Protein AF-A0A553GLY4-F1 (afdb_monomer_lite)

Radius of gyration: 23.63 Å; chains: 1; bounding box: 76×22×52 Å

pLDDT: mean 82.6, std 14.58, range [49.59, 96.81]

Secondary structure (DSSP, 8-state):
--SHHHHHHHHHHHHHHHHHHTSHHHHHHHHHHHHHHHHHHHHHHHHHEETTEE-HHHHHHHHHT--HHHHHHHHHHH--EEEETTTTEE--S-TTT-EEE-HHHHHHHHS-HHHHHHHHHHHHTTT-----

Foldseek 3Di:
DPPVVVVCVVCVVVVCVVVVVVVVVVVVVVVVVLLVLLLVLLVQQQVQQALVAHPLVSNCVSQQPDALVSLVSNQVSNAWFFAAPVRSHTDPPDPVRGDTDGSLSNCVSRPDPVSVVSVCVSNVRNVDDRDD

Structure (mmCIF, N/CA/C/O backbone):
data_AF-A0A553GLY4-F1
#
_entry.id   AF-A0A553GLY4-F1
#
loop_
_atom_site.group_PDB
_atom_site.id
_atom_site.type_symbol
_atom_site.label_atom_id
_atom_site.label_alt_id
_atom_site.label_comp_id
_atom_site.label_asym_id
_atom_site.label_entity_id
_atom_site.label_seq_id
_atom_site.pdbx_PDB_ins_code
_atom_site.Cartn_x
_atom_site.Cartn_y
_atom_site.Cartn_z
_atom_site.occupancy
_atom_site.B_iso_or_equiv
_atom_site.auth_seq_id
_atom_site.auth_comp_id
_atom_site.auth_asym_id
_atom_site.auth_atom_id
_atom_site.pdbx_PDB_model_num
ATOM 1 N N . MET A 1 1 ? -62.048 -0.120 28.978 1.00 55.19 1 MET A N 1
ATOM 2 C CA . MET A 1 1 ? -60.656 0.204 28.570 1.00 55.19 1 MET A CA 1
ATOM 3 C C . MET A 1 1 ? -59.733 -1.036 28.533 1.00 55.19 1 MET A C 1
ATOM 5 O O . MET A 1 1 ? -58.592 -0.953 28.957 1.00 55.19 1 MET A O 1
ATOM 9 N N . GLY A 1 2 ? -60.176 -2.200 28.025 1.00 59.56 2 GLY A N 1
ATOM 10 C CA . GLY A 1 2 ? -59.373 -3.447 28.096 1.00 59.56 2 GLY A CA 1
ATOM 11 C C . GLY A 1 2 ? -58.995 -4.092 26.755 1.00 59.56 2 GLY A C 1
ATOM 12 O O . GLY A 1 2 ? -58.083 -4.912 26.697 1.00 59.56 2 GLY A O 1
ATOM 13 N N . THR A 1 3 ? -59.680 -3.736 25.668 1.00 62.25 3 THR A N 1
ATOM 14 C CA . THR A 1 3 ? -59.583 -4.419 24.365 1.00 62.25 3 THR A CA 1
ATOM 15 C C . THR A 1 3 ? -58.588 -3.765 23.407 1.00 62.25 3 THR A C 1
ATOM 17 O O . THR A 1 3 ? -57.824 -4.466 22.749 1.00 62.25 3 THR A O 1
ATOM 20 N N . ILE A 1 4 ? -58.512 -2.432 23.390 1.00 59.47 4 ILE A N 1
ATOM 21 C CA . ILE A 1 4 ? -57.616 -1.673 22.497 1.00 59.47 4 ILE A CA 1
ATOM 22 C C . ILE A 1 4 ? -56.135 -1.901 22.860 1.00 59.47 4 ILE A C 1
ATOM 24 O O . ILE A 1 4 ? -55.299 -2.112 21.984 1.00 59.47 4 ILE A O 1
ATOM 28 N N . VAL A 1 5 ? -55.814 -1.979 24.157 1.00 64.81 5 VAL A N 1
ATOM 29 C CA . VAL A 1 5 ? -54.438 -2.196 24.650 1.00 64.81 5 VAL A CA 1
ATOM 30 C C . VAL A 1 5 ? -53.910 -3.601 24.307 1.00 64.81 5 VAL A C 1
ATOM 32 O O . VAL A 1 5 ? -52.720 -3.770 24.039 1.00 64.81 5 VAL A O 1
ATOM 35 N N . LYS A 1 6 ? -54.786 -4.617 24.251 1.00 65.56 6 LYS A N 1
ATOM 36 C CA . LYS A 1 6 ? -54.401 -5.986 23.852 1.00 65.56 6 LYS A CA 1
ATOM 37 C C . LYS A 1 6 ? -54.087 -6.091 22.358 1.00 65.56 6 LYS A C 1
ATOM 39 O O . LYS A 1 6 ? -53.185 -6.838 21.986 1.00 65.56 6 LYS A O 1
ATOM 44 N N . LEU A 1 7 ? -54.787 -5.330 21.516 1.00 60.53 7 LEU A N 1
ATOM 45 C CA . LEU A 1 7 ? -54.511 -5.268 20.079 1.00 60.53 7 LEU A CA 1
ATOM 46 C C . LEU A 1 7 ? -53.181 -4.551 19.802 1.00 60.53 7 LEU A C 1
ATOM 48 O O . LEU A 1 7 ? -52.346 -5.094 19.087 1.00 60.53 7 LEU A O 1
ATOM 52 N N . LEU A 1 8 ? -52.912 -3.418 20.452 1.00 58.00 8 LEU A N 1
ATOM 53 C CA . LEU A 1 8 ? -51.645 -2.688 20.286 1.00 58.00 8 LEU A CA 1
ATOM 54 C C . LEU A 1 8 ? -50.401 -3.516 20.658 1.00 58.00 8 LEU A C 1
ATOM 56 O O . LEU A 1 8 ? -49.410 -3.480 19.933 1.00 58.00 8 LEU A O 1
ATOM 60 N N . LYS A 1 9 ? -50.452 -4.337 21.718 1.00 61.75 9 LYS A N 1
ATOM 61 C CA . LYS A 1 9 ? -49.336 -5.243 22.066 1.00 61.75 9 LYS A CA 1
ATOM 62 C C . LYS A 1 9 ? -49.132 -6.381 21.063 1.00 61.75 9 LYS A C 1
ATOM 64 O O . LYS A 1 9 ? -47.995 -6.772 20.822 1.00 61.75 9 LYS A O 1
ATOM 69 N N . LYS A 1 10 ? -50.213 -6.916 20.485 1.00 64.62 10 LYS A N 1
ATOM 70 C CA . LYS A 1 10 ? -50.151 -8.051 19.547 1.00 64.62 10 LYS A CA 1
ATOM 71 C C . LYS A 1 10 ? -49.526 -7.663 18.203 1.00 64.62 10 LYS A C 1
ATOM 73 O O . LYS A 1 10 ? -48.892 -8.498 17.569 1.00 64.62 10 LYS A O 1
ATOM 78 N N . TRP A 1 11 ? -49.671 -6.401 17.802 1.00 60.44 11 TRP A N 1
ATOM 79 C CA . TRP A 1 11 ? -49.211 -5.896 16.505 1.00 60.44 11 TRP A CA 1
ATOM 80 C C . TRP A 1 11 ? -47.971 -4.990 16.584 1.00 60.44 11 TRP A C 1
ATOM 82 O O . TRP A 1 11 ? -47.487 -4.553 15.544 1.00 60.44 11 TRP A O 1
ATOM 92 N N . TRP A 1 12 ? -47.405 -4.748 17.776 1.00 62.38 12 TRP A N 1
ATOM 93 C CA . TRP A 1 12 ? -46.188 -3.932 17.949 1.00 62.38 12 TRP A CA 1
ATOM 94 C C . TRP A 1 12 ? -45.038 -4.431 17.053 1.00 62.38 12 TRP A C 1
ATOM 96 O O . TRP A 1 12 ? -44.422 -3.649 16.332 1.00 62.38 12 TRP A O 1
ATOM 106 N N . TRP A 1 13 ? -44.813 -5.743 16.979 1.00 59.16 13 TRP A N 1
ATOM 107 C CA . TRP A 1 13 ? -43.765 -6.328 16.133 1.00 59.16 13 TRP A CA 1
ATOM 108 C C . TRP A 1 13 ? -43.963 -6.072 14.627 1.00 59.16 13 TRP A C 1
ATOM 110 O O . TRP A 1 13 ? -42.986 -6.004 13.886 1.00 59.16 13 TRP A O 1
ATOM 120 N N . VAL A 1 14 ? -45.204 -5.863 14.171 1.00 59.53 14 VAL A N 1
ATOM 121 C CA . VAL A 1 14 ? -45.526 -5.589 12.757 1.00 59.53 14 VAL A CA 1
ATOM 122 C C . VAL A 1 14 ? -45.198 -4.143 12.369 1.00 59.53 14 VAL A C 1
ATOM 124 O O . VAL A 1 14 ? -44.820 -3.886 11.231 1.00 59.53 14 VAL A O 1
ATOM 127 N N . LEU A 1 15 ? -45.243 -3.210 13.324 1.00 56.44 15 LEU A N 1
ATOM 128 C CA . LEU A 1 15 ? -44.838 -1.813 13.117 1.00 56.44 15 LEU A CA 1
ATOM 129 C C . LEU A 1 15 ? -43.312 -1.608 13.139 1.00 56.44 15 LEU A C 1
ATOM 131 O O . LEU A 1 15 ? -42.830 -0.617 12.599 1.00 56.44 15 LEU A O 1
ATOM 135 N N . LEU A 1 16 ? -42.543 -2.540 13.715 1.00 54.75 16 LEU A N 1
ATOM 136 C CA . LEU A 1 16 ? -41.070 -2.494 13.733 1.00 54.75 16 LEU A CA 1
ATOM 137 C C . LEU A 1 16 ? -40.419 -3.124 12.489 1.00 54.75 16 LEU A C 1
ATOM 139 O O . LEU A 1 16 ? -39.289 -2.780 12.143 1.00 54.75 16 LEU A O 1
ATOM 143 N N . LEU A 1 17 ? -41.126 -4.014 11.787 1.00 53.31 17 LEU A N 1
ATOM 144 C CA . LEU A 1 17 ? -40.635 -4.671 10.571 1.00 53.31 17 LEU A CA 1
ATOM 145 C C . LEU A 1 17 ? -40.239 -3.710 9.430 1.00 53.31 17 LEU A C 1
ATOM 147 O O . LEU A 1 17 ? -39.164 -3.915 8.860 1.00 53.31 17 LEU A O 1
ATOM 151 N N . PRO A 1 18 ? -40.999 -2.643 9.100 1.00 52.78 18 PRO A N 1
ATOM 152 C CA . PRO A 1 18 ? -40.561 -1.704 8.067 1.00 52.78 18 PRO A CA 1
ATOM 153 C C . PRO A 1 18 ? -39.335 -0.871 8.481 1.00 52.78 18 PRO A C 1
ATOM 155 O O . PRO A 1 18 ? -38.623 -0.393 7.607 1.00 52.78 18 PRO A O 1
ATOM 158 N N . PHE A 1 19 ? -39.035 -0.734 9.778 1.00 49.59 19 PHE A N 1
ATOM 159 C CA . PHE A 1 19 ? -37.873 0.025 10.261 1.00 49.59 19 PHE A CA 1
ATOM 160 C C . PHE A 1 19 ? -36.562 -0.774 10.151 1.00 49.59 19 PHE A C 1
ATOM 162 O O . PHE A 1 19 ? -35.533 -0.227 9.766 1.00 49.59 19 PHE A O 1
ATOM 169 N N . VAL A 1 20 ? -36.600 -2.091 10.388 1.00 53.66 20 VAL A N 1
ATOM 170 C CA . VAL A 1 20 ? -35.427 -2.977 10.225 1.00 53.66 20 VAL A CA 1
ATOM 171 C C . VAL A 1 20 ? -35.069 -3.187 8.745 1.00 53.66 20 VAL A C 1
ATOM 173 O O . VAL A 1 20 ? -33.891 -3.305 8.407 1.00 53.66 20 VAL A O 1
ATOM 176 N N . LEU A 1 21 ? -36.052 -3.161 7.835 1.00 53.81 21 LEU A N 1
ATOM 177 C CA . LEU A 1 21 ? -35.788 -3.159 6.388 1.00 53.81 21 LEU A CA 1
ATOM 178 C C . LEU A 1 21 ? -35.214 -1.825 5.872 1.00 53.81 21 LEU A C 1
ATOM 180 O O . LEU A 1 21 ? -34.550 -1.823 4.836 1.00 53.81 21 LEU A O 1
ATOM 184 N N . LEU A 1 22 ? -35.413 -0.719 6.597 1.00 56.19 22 LEU A N 1
ATOM 185 C CA . LEU A 1 22 ? -34.944 0.620 6.220 1.00 56.19 22 LEU A CA 1
ATOM 186 C C . LEU A 1 22 ? -33.492 0.919 6.638 1.00 56.19 22 LEU A C 1
ATOM 188 O O . LEU A 1 22 ? -32.962 1.956 6.255 1.00 56.19 22 LEU A O 1
ATOM 192 N N . LEU A 1 23 ? -32.838 0.035 7.402 1.00 56.00 23 LEU A N 1
ATOM 193 C CA . LEU A 1 23 ? -31.441 0.207 7.843 1.00 56.00 23 LEU A CA 1
ATOM 194 C C . LEU A 1 23 ? -30.406 -0.363 6.858 1.00 56.00 23 LEU A C 1
ATOM 196 O O . LEU A 1 23 ? -29.250 0.050 6.866 1.00 56.00 23 LEU A O 1
ATOM 200 N N . LYS A 1 24 ? -30.819 -1.241 5.937 1.00 58.25 24 LYS A N 1
ATOM 201 C CA . LYS A 1 24 ? -29.938 -1.803 4.896 1.00 58.25 24 LYS A CA 1
ATOM 202 C C . LYS A 1 24 ? -29.372 -0.824 3.844 1.00 58.25 24 LYS A C 1
ATOM 204 O O . LYS A 1 24 ? -28.326 -1.148 3.280 1.00 58.25 24 LYS A O 1
ATOM 209 N N . PRO A 1 25 ? -29.978 0.346 3.541 1.00 63.94 25 PRO A N 1
ATOM 210 C CA . PRO A 1 25 ? -29.394 1.306 2.602 1.00 63.94 25 PRO A CA 1
ATOM 211 C C . PRO A 1 25 ? -28.052 1.868 3.083 1.00 63.94 25 PRO A C 1
ATOM 213 O O . PRO A 1 25 ? -27.214 2.238 2.264 1.00 63.94 25 PRO A O 1
ATOM 216 N N . TRP A 1 26 ? -27.843 1.929 4.402 1.00 61.12 26 TRP A N 1
ATOM 217 C CA . TRP A 1 26 ? -26.657 2.546 4.985 1.00 61.12 26 TRP A CA 1
ATOM 218 C C . TRP A 1 26 ? -25.407 1.671 4.845 1.00 61.12 26 TRP A C 1
ATOM 220 O O . TRP A 1 26 ? -24.366 2.172 4.430 1.00 61.12 26 TRP A O 1
ATOM 230 N N . ASP A 1 27 ? -25.518 0.360 5.079 1.00 68.69 27 ASP A N 1
ATOM 231 C CA . ASP A 1 27 ? -24.407 -0.595 4.908 1.00 68.69 27 ASP A CA 1
ATOM 232 C C . ASP A 1 27 ? -23.932 -0.673 3.447 1.00 68.69 27 ASP A C 1
ATOM 234 O O . ASP A 1 27 ? -22.745 -0.792 3.131 1.00 68.69 27 ASP A O 1
ATOM 238 N N . TRP A 1 28 ? -24.880 -0.573 2.518 1.00 68.06 28 TRP A N 1
ATOM 239 C CA . TRP A 1 28 ? -24.596 -0.506 1.089 1.00 68.06 28 TRP A CA 1
ATOM 240 C C . TRP A 1 28 ? -23.921 0.813 0.683 1.00 68.06 28 TRP A C 1
ATOM 242 O O . TRP A 1 28 ? -23.072 0.821 -0.210 1.00 68.06 28 TRP A O 1
ATOM 252 N N . LEU A 1 29 ? -24.270 1.931 1.325 1.00 65.75 29 LEU A N 1
ATOM 253 C CA . LEU A 1 29 ? -23.646 3.221 1.039 1.00 65.75 29 LEU A CA 1
ATOM 254 C C . LEU A 1 29 ? -22.234 3.287 1.627 1.00 65.75 29 LEU A C 1
ATOM 256 O O . LEU A 1 29 ? -21.306 3.685 0.925 1.00 65.75 29 LEU A O 1
ATOM 260 N N . SER A 1 30 ? -22.055 2.849 2.875 1.00 69.00 30 SER A N 1
ATOM 261 C CA . SER A 1 30 ? -20.751 2.824 3.543 1.00 69.00 30 SER A CA 1
ATOM 262 C C . SER A 1 30 ? -19.766 1.910 2.815 1.00 69.00 30 SER A C 1
ATOM 264 O O . SER A 1 30 ? -18.644 2.322 2.535 1.00 69.00 30 SER A O 1
ATOM 266 N N . SER A 1 31 ? -20.197 0.720 2.383 1.00 74.19 31 SER A N 1
ATOM 267 C CA . SER A 1 31 ? -19.359 -0.174 1.570 1.00 74.19 31 SER A CA 1
ATOM 268 C C . SER A 1 31 ? -18.949 0.433 0.223 1.00 74.19 31 SER A C 1
ATOM 270 O O . SER A 1 31 ? -17.802 0.256 -0.190 1.00 74.19 31 SER A O 1
ATOM 272 N N . ARG A 1 32 ? -19.828 1.187 -0.455 1.00 72.81 32 ARG A N 1
ATOM 273 C CA . ARG A 1 32 ? -19.472 1.904 -1.698 1.00 72.81 32 ARG A CA 1
ATOM 274 C C . ARG A 1 32 ? -18.486 3.037 -1.470 1.00 72.81 32 ARG A C 1
ATOM 276 O O . ARG A 1 32 ? -17.537 3.165 -2.240 1.00 72.81 32 ARG A O 1
ATOM 283 N N . VAL A 1 33 ? -18.723 3.862 -0.451 1.00 76.81 33 VAL A N 1
ATOM 284 C CA . VAL A 1 33 ? -17.833 4.980 -0.104 1.00 76.81 33 VAL A CA 1
ATOM 285 C C . VAL A 1 33 ? -16.449 4.440 0.250 1.00 76.81 33 VAL A C 1
ATOM 287 O O . VAL A 1 33 ? -15.459 4.915 -0.302 1.00 76.81 33 VAL A O 1
ATOM 290 N N . ASN A 1 34 ? -16.392 3.381 1.060 1.00 86.81 34 ASN A N 1
ATOM 291 C CA . ASN A 1 34 ? -15.147 2.718 1.435 1.00 86.81 34 ASN A CA 1
ATOM 292 C C . ASN A 1 34 ? -14.432 2.124 0.217 1.00 86.81 34 ASN A C 1
ATOM 294 O O . ASN A 1 34 ? -13.244 2.368 0.042 1.00 86.81 34 ASN A O 1
ATOM 298 N N . ARG A 1 35 ? -15.146 1.428 -0.681 1.00 87.06 35 ARG A N 1
ATOM 299 C CA . ARG A 1 35 ? -14.546 0.904 -1.920 1.00 87.06 35 ARG A CA 1
ATOM 300 C C . ARG A 1 35 ? -13.944 2.020 -2.773 1.00 87.06 35 ARG A C 1
ATOM 302 O O . ARG A 1 35 ? -12.794 1.908 -3.177 1.00 87.06 35 ARG A O 1
ATOM 309 N N . SER A 1 36 ? -14.692 3.099 -3.015 1.00 92.38 36 SER A N 1
ATOM 310 C CA . SER A 1 36 ? -14.189 4.226 -3.808 1.00 92.38 36 SER A CA 1
ATOM 311 C C . SER A 1 36 ? -12.972 4.887 -3.156 1.00 92.38 36 SER A C 1
ATOM 313 O O . SER A 1 36 ? -12.055 5.310 -3.856 1.00 92.38 36 SER A O 1
ATOM 315 N N . PHE A 1 37 ? -12.943 4.969 -1.825 1.00 94.38 37 PHE A N 1
ATOM 316 C CA . PHE A 1 37 ? -11.781 5.452 -1.088 1.00 94.38 37 PHE A CA 1
ATOM 317 C C . PHE A 1 37 ? -10.567 4.528 -1.273 1.00 94.38 37 PHE A C 1
ATOM 319 O O . PHE A 1 37 ? -9.500 5.008 -1.650 1.00 94.38 37 PHE A O 1
ATOM 326 N N . TYR A 1 38 ? -10.731 3.214 -1.106 1.00 96.19 38 TYR A N 1
ATOM 327 C CA . TYR A 1 38 ? -9.639 2.251 -1.273 1.00 96.19 38 TYR A CA 1
ATOM 328 C C . TYR A 1 38 ? -9.090 2.225 -2.699 1.00 96.19 38 TYR A C 1
ATOM 330 O O . TYR A 1 38 ? -7.877 2.228 -2.879 1.00 96.19 38 TYR A O 1
ATOM 338 N N . GLU A 1 39 ? -9.959 2.279 -3.710 1.00 95.69 39 GLU A N 1
ATOM 339 C CA . GLU A 1 39 ? -9.559 2.373 -5.119 1.00 95.69 39 GLU A CA 1
ATOM 340 C C . GLU A 1 39 ? -8.747 3.645 -5.392 1.00 95.69 39 GLU A C 1
ATOM 342 O O . GLU A 1 39 ? -7.737 3.594 -6.093 1.00 95.69 39 GLU A O 1
ATOM 347 N N . LYS A 1 40 ? -9.145 4.785 -4.810 1.00 95.69 40 LYS A N 1
ATOM 348 C CA . LYS A 1 40 ? -8.396 6.044 -4.937 1.00 95.69 40 LYS A CA 1
ATOM 349 C C . LYS A 1 40 ? -7.007 5.941 -4.322 1.00 95.69 40 LYS A C 1
ATOM 351 O O . LYS A 1 40 ? -6.045 6.325 -4.977 1.00 95.69 40 LYS A O 1
ATOM 356 N N . VAL A 1 41 ? -6.895 5.413 -3.104 1.00 96.19 41 VAL A N 1
ATOM 357 C CA . VAL A 1 41 ? -5.593 5.252 -2.438 1.00 96.19 41 VAL A CA 1
ATOM 358 C C . VAL A 1 41 ? -4.724 4.240 -3.187 1.00 96.19 41 VAL A C 1
ATOM 360 O O . VAL A 1 41 ? -3.552 4.505 -3.427 1.00 96.19 41 VAL A O 1
ATOM 363 N N . ALA A 1 42 ? -5.292 3.122 -3.641 1.00 95.38 42 ALA A N 1
ATOM 364 C CA . ALA A 1 42 ? -4.576 2.129 -4.436 1.00 95.38 42 ALA A CA 1
ATOM 365 C C . ALA A 1 42 ? -4.060 2.701 -5.768 1.00 95.38 42 ALA A C 1
ATOM 367 O O . ALA A 1 42 ? -2.925 2.436 -6.164 1.00 95.38 42 ALA A O 1
ATOM 368 N N . ASN A 1 43 ? -4.869 3.515 -6.453 1.00 93.12 43 ASN A N 1
ATOM 369 C CA . ASN A 1 43 ? -4.445 4.210 -7.668 1.00 93.12 43 ASN A CA 1
ATOM 370 C C . ASN A 1 43 ? -3.358 5.237 -7.385 1.00 93.12 43 ASN A C 1
ATOM 372 O O . ASN A 1 43 ? -2.376 5.277 -8.114 1.00 93.12 43 ASN A O 1
ATOM 376 N N . ALA A 1 44 ? -3.487 5.998 -6.303 1.00 93.19 44 ALA A N 1
ATOM 377 C CA . ALA A 1 44 ? -2.467 6.953 -5.915 1.00 93.19 44 ALA A CA 1
ATOM 378 C C . ALA A 1 44 ? -1.145 6.262 -5.533 1.00 93.19 44 ALA A C 1
ATOM 380 O O . ALA A 1 44 ? -0.081 6.774 -5.868 1.00 93.19 44 ALA A O 1
ATOM 381 N N . CYS A 1 45 ? -1.194 5.064 -4.935 1.00 93.44 45 CYS A N 1
ATOM 382 C CA . CYS A 1 45 ? -0.001 4.249 -4.709 1.00 93.44 45 CYS A CA 1
ATOM 383 C C . CYS A 1 45 ? 0.659 3.836 -6.028 1.00 93.44 45 CYS A C 1
ATOM 385 O O . CYS A 1 45 ? 1.863 3.990 -6.193 1.00 93.44 45 CYS A O 1
ATOM 387 N N . TYR A 1 46 ? -0.127 3.344 -6.986 1.00 91.81 46 TYR A N 1
ATOM 388 C CA . TYR A 1 46 ? 0.376 2.985 -8.312 1.00 91.81 46 TYR A CA 1
ATOM 389 C C . TYR A 1 46 ? 0.966 4.187 -9.061 1.00 91.81 46 TYR A C 1
ATOM 391 O O . TYR A 1 46 ? 2.039 4.089 -9.636 1.00 91.81 46 TYR A O 1
ATOM 399 N N . GLU A 1 47 ? 0.302 5.340 -9.017 1.00 90.06 47 GLU A N 1
ATOM 400 C CA . GLU A 1 47 ? 0.778 6.583 -9.636 1.00 90.06 47 GLU A CA 1
ATOM 401 C C . GLU A 1 47 ? 1.989 7.193 -8.924 1.00 90.06 47 GLU A C 1
ATOM 403 O O . GLU A 1 47 ? 2.702 8.001 -9.517 1.00 90.06 47 GLU A O 1
ATOM 408 N N . ALA A 1 48 ? 2.226 6.846 -7.659 1.00 91.38 48 ALA A N 1
ATOM 409 C CA . ALA A 1 48 ? 3.434 7.233 -6.946 1.00 91.38 48 ALA A CA 1
ATOM 410 C C . ALA A 1 48 ? 4.642 6.374 -7.349 1.00 91.38 48 ALA A C 1
ATOM 412 O O . ALA A 1 48 ? 5.761 6.826 -7.150 1.00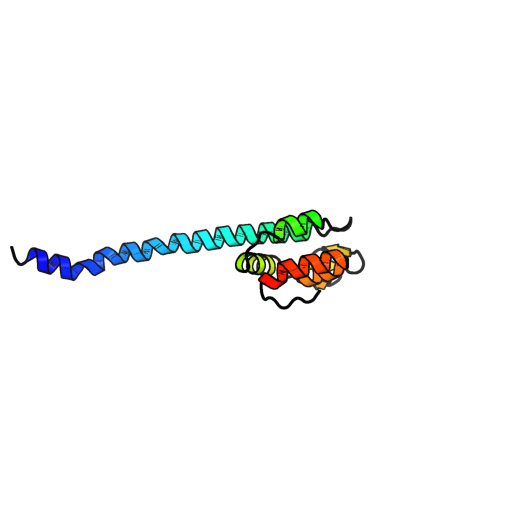 91.38 48 ALA A O 1
ATOM 413 N N . MET A 1 49 ? 4.426 5.188 -7.927 1.00 90.38 49 MET A N 1
ATOM 414 C CA . MET A 1 49 ? 5.453 4.236 -8.365 1.00 90.38 49 MET A CA 1
ATOM 415 C C . MET A 1 49 ? 5.610 4.292 -9.896 1.00 90.38 49 MET A C 1
ATOM 417 O O . MET A 1 49 ? 4.949 3.556 -10.631 1.00 90.38 49 MET A O 1
ATOM 421 N N . THR A 1 50 ? 6.427 5.221 -10.403 1.00 80.62 50 THR A N 1
ATOM 422 C CA . THR A 1 50 ? 6.511 5.527 -11.847 1.00 80.62 50 THR A CA 1
ATOM 423 C C . THR A 1 50 ? 7.892 5.279 -12.442 1.00 80.62 50 THR A C 1
ATOM 425 O O . THR A 1 50 ? 8.881 5.179 -11.730 1.00 80.62 50 THR A O 1
ATOM 428 N N . ILE A 1 51 ? 7.982 5.333 -13.779 1.00 70.69 51 ILE A N 1
ATOM 429 C CA . ILE A 1 51 ? 9.253 5.242 -14.523 1.00 70.69 51 ILE A CA 1
ATOM 430 C C . ILE A 1 51 ? 10.323 6.241 -14.080 1.00 70.69 51 ILE A C 1
ATOM 432 O O . ILE A 1 51 ? 11.513 5.988 -14.236 1.00 70.69 51 ILE A O 1
ATOM 436 N N . TYR A 1 52 ? 9.910 7.398 -13.564 1.00 76.62 52 TYR A N 1
ATOM 437 C CA . TYR A 1 52 ? 10.830 8.455 -13.148 1.00 76.62 52 TYR A CA 1
ATOM 438 C C . TYR A 1 52 ? 11.254 8.320 -11.683 1.00 76.62 52 TYR A C 1
ATOM 440 O O . TYR A 1 52 ? 11.844 9.247 -11.132 1.00 76.62 52 TYR A O 1
ATOM 448 N N . GLY A 1 53 ? 10.953 7.175 -11.071 1.00 82.75 53 GLY A N 1
ATOM 449 C CA . GLY A 1 53 ? 11.175 6.886 -9.668 1.00 82.75 53 GLY A CA 1
ATOM 450 C C . GLY A 1 53 ? 9.873 6.834 -8.880 1.00 82.75 53 GLY A C 1
ATOM 451 O O . GLY A 1 53 ? 8.777 7.144 -9.378 1.00 82.75 53 GLY A O 1
ATOM 452 N N . THR A 1 54 ? 10.033 6.453 -7.618 1.00 90.69 54 THR A N 1
ATOM 453 C CA . THR A 1 54 ? 8.943 6.398 -6.657 1.00 90.69 54 THR A CA 1
ATOM 454 C C . THR A 1 54 ? 8.878 7.684 -5.840 1.00 90.69 54 THR A C 1
ATOM 456 O O . THR A 1 54 ? 9.886 8.315 -5.552 1.00 90.69 54 THR A O 1
ATOM 459 N N . LYS A 1 55 ? 7.660 8.119 -5.511 1.00 93.19 55 LYS A N 1
ATOM 460 C CA . LYS A 1 55 ? 7.389 9.218 -4.576 1.00 93.19 55 LYS A CA 1
ATOM 461 C C . LYS A 1 55 ? 7.082 8.625 -3.205 1.00 93.19 55 LYS A C 1
ATOM 463 O O . LYS A 1 55 ? 5.918 8.424 -2.845 1.00 93.19 55 LYS A O 1
ATOM 468 N N . GLU A 1 56 ? 8.122 8.255 -2.468 1.00 93.12 56 GLU A N 1
ATOM 469 C CA . GLU A 1 56 ? 7.990 7.474 -1.234 1.00 93.12 56 GLU A CA 1
ATOM 470 C C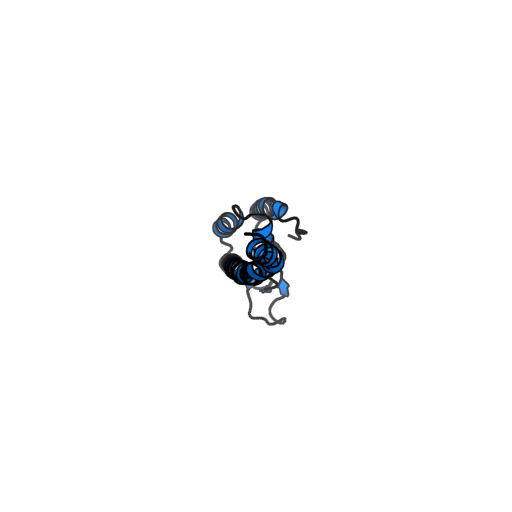 . GLU A 1 56 ? 7.325 8.279 -0.116 1.00 93.12 56 GLU A C 1
ATOM 472 O O . GLU A 1 56 ? 6.562 7.727 0.676 1.00 93.12 56 GLU A O 1
ATOM 477 N N . ASP A 1 57 ? 7.539 9.593 -0.086 1.00 92.50 57 ASP A N 1
ATOM 478 C CA . ASP A 1 57 ? 6.860 10.514 0.824 1.00 92.50 57 ASP A CA 1
ATOM 479 C C . ASP A 1 57 ? 5.338 10.497 0.622 1.00 92.50 57 ASP A C 1
ATOM 481 O O . ASP A 1 57 ? 4.580 10.425 1.591 1.00 92.50 57 ASP A O 1
ATOM 485 N N . VAL A 1 58 ? 4.880 10.482 -0.631 1.00 90.94 58 VAL A N 1
ATOM 486 C CA . VAL A 1 58 ? 3.457 10.377 -0.977 1.00 90.94 58 VAL A CA 1
ATOM 487 C C . VAL A 1 58 ? 2.888 9.039 -0.507 1.00 90.94 58 VAL A C 1
ATOM 489 O O . VAL A 1 58 ? 1.825 9.026 0.117 1.00 90.94 58 VAL A O 1
ATOM 492 N N . LEU A 1 59 ? 3.600 7.932 -0.741 1.00 93.44 59 LEU A N 1
ATOM 493 C CA . LEU A 1 59 ? 3.176 6.600 -0.293 1.00 93.44 59 LEU A CA 1
ATOM 494 C C . LEU A 1 59 ? 3.049 6.522 1.232 1.00 93.44 59 LEU A C 1
ATOM 496 O O . LEU A 1 59 ? 2.024 6.082 1.757 1.00 93.44 59 LEU A O 1
ATOM 500 N N . LEU A 1 60 ? 4.076 6.969 1.955 1.00 93.75 60 LEU A N 1
ATOM 501 C CA . LEU A 1 60 ? 4.100 6.926 3.416 1.00 93.75 60 LEU A CA 1
ATOM 502 C C . LEU A 1 60 ? 3.012 7.821 4.021 1.00 93.75 60 LEU A C 1
ATOM 504 O O . LEU A 1 60 ? 2.316 7.397 4.947 1.00 93.75 60 LEU A O 1
ATOM 508 N N . ASN A 1 61 ? 2.810 9.023 3.478 1.00 93.12 61 ASN A N 1
ATOM 509 C CA . ASN A 1 61 ? 1.776 9.941 3.956 1.00 93.12 61 ASN A CA 1
ATOM 510 C C . ASN A 1 61 ? 0.363 9.388 3.722 1.00 93.12 61 ASN A C 1
ATOM 512 O O . ASN A 1 61 ? -0.490 9.520 4.592 1.00 93.12 61 ASN A O 1
ATOM 516 N N . GLN A 1 62 ? 0.114 8.723 2.590 1.00 93.12 62 GLN A N 1
ATOM 517 C CA . GLN A 1 62 ? -1.201 8.143 2.295 1.00 93.12 62 GLN A CA 1
ATOM 518 C C . GLN A 1 62 ? -1.545 6.928 3.161 1.00 93.12 62 GLN A C 1
ATOM 520 O O . GLN A 1 62 ? -2.720 6.696 3.437 1.00 93.12 62 GLN A O 1
ATOM 525 N N . LEU A 1 63 ? -0.545 6.137 3.557 1.00 96.06 63 LEU A N 1
ATOM 526 C CA . LEU A 1 63 ? -0.767 4.841 4.205 1.00 96.06 63 LEU A CA 1
ATOM 527 C C . LEU A 1 63 ? -0.588 4.876 5.728 1.00 96.06 63 LEU A C 1
ATOM 529 O O . LEU A 1 63 ? -1.157 4.038 6.427 1.00 96.06 63 LEU A O 1
ATOM 533 N N . SER A 1 64 ? 0.195 5.815 6.265 1.00 95.19 64 SER A N 1
ATOM 534 C CA . SER A 1 64 ? 0.595 5.814 7.682 1.00 95.19 64 SER A CA 1
ATOM 535 C C . SER A 1 64 ? -0.564 5.999 8.669 1.00 95.19 64 SER A C 1
ATOM 537 O O . SER A 1 64 ? -0.544 5.392 9.749 1.00 95.19 64 SER A O 1
ATOM 539 N N . GLU A 1 65 ? -1.573 6.784 8.287 1.00 94.56 65 GLU A N 1
ATOM 540 C CA . GLU A 1 65 ? -2.751 7.093 9.107 1.00 94.56 65 GLU A CA 1
ATOM 541 C C . GLU A 1 65 ? -3.888 6.072 8.954 1.00 94.56 65 GLU A C 1
ATOM 543 O O . GLU A 1 65 ? -4.846 6.098 9.727 1.00 94.56 65 GLU A O 1
ATOM 548 N N . LEU A 1 66 ? -3.782 5.142 7.998 1.00 95.31 66 LEU A N 1
ATOM 549 C CA . LEU A 1 66 ? -4.835 4.166 7.740 1.00 95.31 66 LEU A CA 1
ATOM 550 C C . LEU A 1 66 ? -4.937 3.132 8.864 1.00 95.31 66 LEU A C 1
ATOM 552 O O . LEU A 1 66 ? -3.948 2.592 9.375 1.00 95.31 66 LEU A O 1
ATOM 556 N N . SER A 1 67 ? -6.175 2.806 9.220 1.00 95.62 67 SER A N 1
ATOM 557 C CA . SER A 1 67 ? -6.483 1.705 10.122 1.00 95.62 67 SER A CA 1
ATOM 558 C C . SER A 1 67 ? -6.197 0.348 9.473 1.00 95.62 67 SER A C 1
ATOM 560 O O . SER A 1 67 ? -6.090 0.203 8.254 1.00 95.62 67 SER A O 1
ATOM 562 N N . LYS A 1 68 ? -6.151 -0.699 10.304 1.00 95.19 68 LYS A N 1
ATOM 563 C CA . LYS A 1 68 ? -5.999 -2.091 9.857 1.00 95.19 68 LYS A CA 1
ATOM 564 C C . LYS A 1 68 ? -6.964 -2.464 8.722 1.00 95.19 68 LYS A C 1
ATOM 566 O O . LYS A 1 68 ? -6.535 -3.048 7.733 1.00 95.19 68 LYS A O 1
ATOM 571 N N . SER A 1 69 ? -8.255 -2.165 8.878 1.00 93.50 69 SER A N 1
ATOM 572 C CA . SER A 1 69 ? -9.278 -2.510 7.882 1.00 93.50 69 SER A CA 1
ATOM 573 C C . SER A 1 69 ? -9.123 -1.723 6.587 1.00 93.50 69 SER A C 1
ATOM 575 O O . SER A 1 69 ? -9.397 -2.258 5.518 1.00 93.50 69 SER A O 1
ATOM 577 N N . GLU A 1 70 ? -8.667 -0.475 6.670 1.00 95.88 70 GLU A N 1
ATOM 578 C CA . GLU A 1 70 ? -8.451 0.361 5.490 1.00 95.88 70 GLU A CA 1
ATOM 579 C C . GLU A 1 70 ? -7.224 -0.096 4.707 1.00 95.88 70 GLU A C 1
ATOM 581 O O . GLU A 1 70 ? -7.305 -0.196 3.491 1.00 95.88 70 GLU A O 1
ATOM 586 N N . LEU A 1 71 ? -6.134 -0.477 5.385 1.00 96.69 71 LEU A N 1
ATOM 587 C CA . LEU A 1 71 ? -4.962 -1.074 4.735 1.00 96.69 71 LEU A CA 1
ATOM 588 C C . LEU A 1 71 ? -5.332 -2.348 3.964 1.00 96.69 71 LEU A C 1
ATOM 590 O O . LEU A 1 71 ? -4.949 -2.498 2.807 1.00 96.69 71 LEU A O 1
ATOM 594 N N . ILE A 1 72 ? -6.122 -3.241 4.571 1.00 96.38 72 ILE A N 1
ATOM 595 C CA . ILE A 1 72 ? -6.626 -4.441 3.883 1.00 96.38 72 ILE A CA 1
ATOM 596 C C . ILE A 1 72 ? -7.465 -4.040 2.664 1.00 96.38 72 ILE A C 1
ATOM 598 O O . ILE A 1 72 ? -7.230 -4.543 1.571 1.00 96.38 72 ILE A O 1
ATOM 602 N N . GLY A 1 73 ? -8.383 -3.082 2.829 1.00 95.44 73 GLY A N 1
ATOM 603 C CA . GLY A 1 73 ? -9.206 -2.577 1.732 1.00 95.44 73 GLY A CA 1
ATOM 604 C C . GLY A 1 73 ? -8.385 -2.008 0.574 1.00 95.44 73 GLY A C 1
ATOM 605 O O . GLY A 1 73 ? -8.705 -2.269 -0.583 1.00 95.44 73 GLY A O 1
ATOM 606 N N . VAL A 1 74 ? -7.307 -1.275 0.867 1.00 96.81 74 VAL A N 1
ATOM 607 C CA . VAL A 1 74 ? -6.376 -0.739 -0.139 1.00 96.81 74 VAL A CA 1
ATOM 608 C C . VAL A 1 74 ? -5.616 -1.856 -0.848 1.00 96.81 74 VAL A C 1
ATOM 610 O O . VAL A 1 74 ? -5.512 -1.813 -2.071 1.00 96.81 74 VAL A O 1
ATOM 613 N N . TYR A 1 75 ? -5.116 -2.860 -0.121 1.00 96.44 75 TYR A N 1
ATOM 614 C CA . TYR A 1 75 ? -4.447 -4.018 -0.724 1.00 96.44 75 TYR A CA 1
ATOM 615 C C . TYR A 1 75 ? -5.385 -4.761 -1.686 1.00 96.44 75 TYR A C 1
ATOM 617 O O . TYR A 1 75 ? -5.036 -4.986 -2.846 1.00 96.44 75 TYR A O 1
ATOM 625 N N . ASP A 1 76 ? -6.608 -5.048 -1.238 1.00 95.69 76 ASP A N 1
ATOM 626 C CA . ASP A 1 76 ? -7.622 -5.729 -2.045 1.00 95.69 76 ASP A CA 1
ATOM 627 C C . ASP A 1 76 ? -8.026 -4.894 -3.274 1.00 95.69 76 ASP A C 1
ATOM 629 O O . ASP A 1 76 ? -8.188 -5.434 -4.369 1.00 95.69 76 ASP A O 1
ATOM 633 N N . ALA A 1 77 ? -8.162 -3.572 -3.116 1.00 95.75 77 ALA A N 1
ATOM 634 C CA . ALA A 1 77 ? -8.493 -2.655 -4.207 1.00 95.75 77 ALA A CA 1
ATOM 635 C C . ALA A 1 77 ? -7.335 -2.450 -5.195 1.00 95.75 77 ALA A C 1
ATOM 637 O O . ALA A 1 77 ? -7.569 -2.173 -6.374 1.00 95.75 77 ALA A O 1
ATOM 638 N N . PHE A 1 78 ? -6.085 -2.576 -4.743 1.00 94.88 78 PHE A N 1
ATOM 639 C CA . PHE A 1 78 ? -4.928 -2.541 -5.631 1.00 94.88 78 PHE A CA 1
ATOM 640 C C . PHE A 1 78 ? -4.917 -3.749 -6.563 1.00 94.88 78 PHE A C 1
ATOM 642 O O . PHE A 1 78 ? -4.654 -3.580 -7.758 1.00 94.88 78 PHE A O 1
ATOM 649 N N . GLY A 1 79 ? -5.247 -4.927 -6.024 1.00 93.81 79 GLY A N 1
ATOM 650 C CA . GLY A 1 79 ? -5.307 -6.177 -6.769 1.00 93.81 79 GLY A CA 1
ATOM 651 C C . GLY A 1 79 ? -3.946 -6.562 -7.343 1.00 93.81 79 GLY A C 1
ATOM 652 O O . GLY A 1 79 ? -2.919 -6.409 -6.687 1.00 93.81 79 GLY A O 1
ATOM 653 N N . ALA A 1 80 ? -3.940 -7.060 -8.577 1.00 91.81 80 ALA A N 1
ATOM 654 C CA . ALA A 1 80 ? -2.716 -7.311 -9.325 1.00 91.81 80 ALA A CA 1
ATOM 655 C C . ALA A 1 80 ? -2.580 -6.286 -10.456 1.00 91.81 80 ALA A C 1
ATOM 657 O O . ALA A 1 80 ? -3.521 -6.072 -11.225 1.00 91.81 80 ALA A O 1
ATOM 658 N N . ARG A 1 81 ? -1.404 -5.667 -10.569 1.00 90.56 81 ARG A N 1
ATOM 659 C CA . ARG A 1 81 ? -1.068 -4.696 -11.618 1.00 90.56 81 ARG A CA 1
ATOM 660 C C . ARG A 1 81 ? 0.206 -5.123 -12.328 1.00 90.56 81 ARG A C 1
ATOM 662 O O . ARG A 1 81 ? 1.147 -5.601 -11.696 1.00 90.56 81 ARG A O 1
ATOM 669 N N . TYR A 1 82 ? 0.230 -4.962 -13.644 1.00 88.81 82 TYR A N 1
ATOM 670 C CA . TYR A 1 82 ? 1.334 -5.426 -14.474 1.00 88.81 82 TYR A CA 1
ATOM 671 C C . TYR A 1 82 ? 2.569 -4.552 -14.325 1.00 88.81 82 TYR A C 1
ATOM 673 O O . TYR A 1 82 ? 2.502 -3.348 -14.551 1.00 88.81 82 TYR A O 1
ATOM 681 N N . TYR A 1 83 ? 3.693 -5.18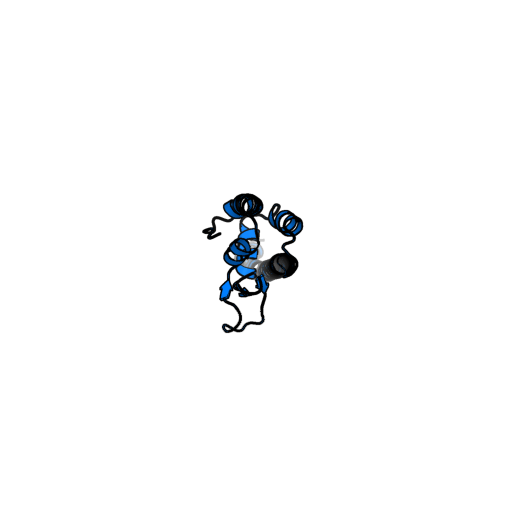7 -14.012 1.00 85.31 83 TYR A N 1
ATOM 682 C CA . TYR A 1 83 ? 4.986 -4.553 -13.812 1.00 85.31 83 TYR A CA 1
ATOM 683 C C . TYR A 1 83 ? 6.022 -5.108 -14.790 1.00 85.31 83 TYR A C 1
ATOM 685 O O . TYR A 1 83 ? 6.213 -6.324 -14.891 1.00 85.31 83 TYR A O 1
ATOM 693 N N . SER A 1 84 ? 6.709 -4.228 -15.509 1.00 84.19 84 SER A N 1
ATOM 694 C CA . SER A 1 84 ? 7.816 -4.589 -16.386 1.00 84.19 84 SER A CA 1
ATOM 695 C C . SER A 1 84 ? 9.138 -4.495 -15.643 1.00 84.19 84 SER A C 1
ATOM 697 O O . SER A 1 84 ? 9.671 -3.406 -15.458 1.00 84.19 84 SER A O 1
ATOM 699 N N . ASN A 1 85 ? 9.721 -5.645 -15.300 1.00 79.19 85 ASN A N 1
ATOM 700 C CA . ASN A 1 85 ? 11.039 -5.711 -14.655 1.00 79.19 85 ASN A CA 1
ATOM 701 C C . ASN A 1 85 ? 12.160 -5.084 -15.499 1.00 79.19 85 ASN A C 1
ATOM 703 O O . ASN A 1 85 ? 13.160 -4.631 -14.954 1.00 79.19 85 ASN A O 1
ATOM 707 N N . HIS A 1 86 ? 12.017 -5.083 -16.828 1.00 77.81 86 HIS A N 1
ATOM 708 C CA . HIS A 1 86 ? 13.022 -4.518 -17.731 1.00 77.81 86 HIS A CA 1
ATOM 709 C C . HIS A 1 86 ? 12.988 -2.994 -17.781 1.00 77.81 86 HIS A C 1
ATOM 711 O O . HIS A 1 86 ? 14.022 -2.372 -18.007 1.00 77.81 86 HIS A O 1
ATOM 717 N N . LEU A 1 87 ? 11.804 -2.408 -17.614 1.00 76.06 87 LEU A N 1
ATOM 718 C CA . LEU A 1 87 ? 11.596 -0.969 -17.731 1.00 76.06 87 LEU A CA 1
ATOM 719 C C . LEU A 1 87 ? 11.441 -0.287 -16.368 1.00 76.06 87 LEU A C 1
ATOM 721 O O . LEU A 1 87 ? 11.610 0.923 -16.293 1.00 76.06 87 LEU A O 1
ATOM 725 N N . GLY A 1 88 ? 11.126 -1.048 -15.317 1.00 77.25 88 GLY A N 1
ATOM 726 C CA . GLY A 1 88 ? 10.800 -0.527 -13.994 1.00 77.25 88 GLY A CA 1
ATOM 727 C C . GLY A 1 88 ? 9.465 0.218 -13.967 1.00 77.25 88 GLY A C 1
ATOM 728 O O . GLY A 1 88 ? 9.370 1.278 -13.363 1.00 77.25 88 GLY A O 1
ATOM 729 N N . ILE A 1 89 ? 8.462 -0.243 -14.733 1.00 79.06 89 ILE A N 1
ATOM 730 C CA . ILE A 1 89 ? 7.206 0.505 -14.932 1.00 79.06 89 ILE A CA 1
ATOM 731 C C . ILE A 1 89 ? 5.970 -0.369 -14.961 1.00 79.06 89 ILE A C 1
ATOM 733 O O . ILE A 1 89 ? 6.010 -1.533 -15.362 1.00 79.06 89 ILE A O 1
ATOM 737 N N . GLY A 1 90 ? 4.837 0.272 -14.688 1.00 79.44 90 GLY A N 1
ATOM 738 C CA . GLY A 1 90 ? 3.530 -0.253 -15.043 1.00 79.44 90 GLY A CA 1
ATOM 739 C C . GLY A 1 90 ? 3.354 -0.357 -16.553 1.00 79.44 90 GLY A C 1
ATOM 740 O O . GLY A 1 90 ? 3.567 0.618 -17.274 1.00 79.44 90 GLY A O 1
ATOM 741 N N . VAL A 1 91 ? 2.953 -1.530 -17.037 1.00 76.56 91 VAL A N 1
ATOM 742 C CA . VAL A 1 91 ? 2.700 -1.776 -18.466 1.00 76.56 91 VAL A CA 1
ATOM 743 C C . VAL A 1 91 ? 1.246 -2.168 -18.716 1.00 76.56 91 VAL A C 1
ATOM 745 O O . VAL A 1 91 ? 0.582 -2.670 -17.808 1.00 76.56 91 VAL A O 1
ATOM 748 N N . PRO A 1 92 ? 0.721 -1.952 -19.940 1.00 70.50 92 PRO A N 1
ATOM 749 C CA . PRO A 1 92 ? -0.60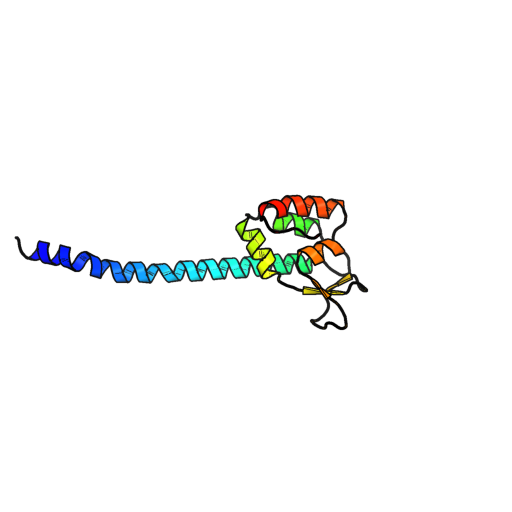1 -2.444 -20.313 1.00 70.50 92 PRO A CA 1
ATOM 750 C C . PRO A 1 92 ? -0.717 -3.949 -20.056 1.00 70.50 92 PRO A C 1
ATOM 752 O O . PRO A 1 92 ? 0.269 -4.659 -20.260 1.00 70.50 92 PRO A O 1
ATOM 755 N N . ASN A 1 93 ? -1.914 -4.407 -19.656 1.00 65.56 93 ASN A N 1
ATOM 756 C CA . ASN A 1 93 ? -2.257 -5.787 -19.269 1.00 65.56 93 ASN A CA 1
ATOM 757 C C . ASN A 1 93 ? -1.905 -6.833 -20.340 1.00 65.56 93 ASN A C 1
ATOM 759 O O . ASN A 1 93 ? -2.771 -7.347 -21.049 1.00 65.56 93 ASN A O 1
ATOM 763 N N . THR A 1 94 ? -0.620 -7.124 -20.480 1.00 65.00 94 THR A N 1
ATOM 764 C CA . THR A 1 94 ? -0.064 -8.031 -21.470 1.00 65.00 94 THR A CA 1
ATOM 765 C C . THR A 1 94 ? 1.105 -8.760 -20.824 1.00 65.00 94 THR A C 1
ATOM 767 O O . THR A 1 94 ? 2.113 -8.156 -20.455 1.00 65.00 94 THR A O 1
ATOM 770 N N . ASP A 1 95 ? 0.976 -10.080 -20.709 1.00 63.22 95 ASP A N 1
ATOM 771 C CA . ASP A 1 95 ? 1.997 -10.955 -20.114 1.00 63.22 95 ASP A CA 1
ATOM 772 C C . ASP A 1 95 ? 3.343 -10.892 -20.865 1.00 63.22 95 ASP A C 1
ATOM 774 O O . ASP A 1 95 ? 4.386 -11.256 -20.333 1.00 63.22 95 ASP A O 1
ATOM 778 N N . LEU A 1 96 ? 3.336 -10.395 -22.108 1.00 68.81 96 LEU A N 1
ATOM 779 C CA . LEU A 1 96 ? 4.531 -10.199 -22.933 1.00 68.81 96 LEU A CA 1
ATOM 780 C C . LEU A 1 96 ? 5.475 -9.110 -22.405 1.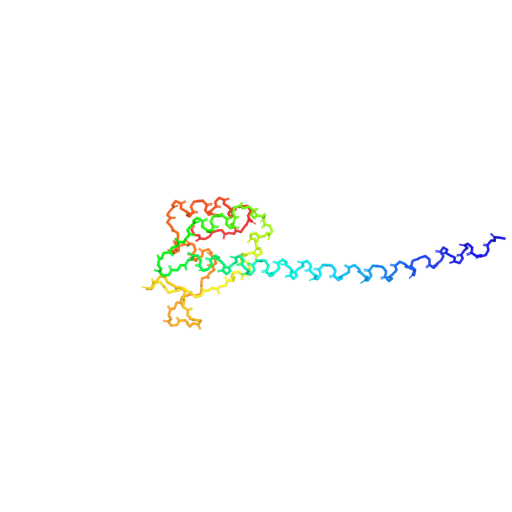0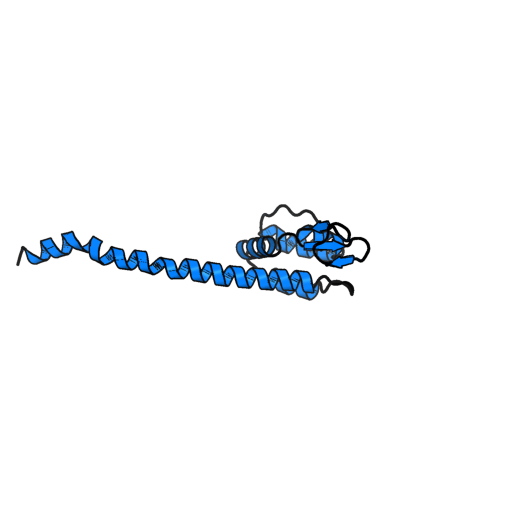0 68.81 96 LEU A C 1
ATOM 782 O O . LEU A 1 96 ? 6.662 -9.148 -22.724 1.00 68.81 96 LEU A O 1
ATOM 786 N N . LEU A 1 97 ? 4.969 -8.130 -21.648 1.00 71.06 97 LEU A N 1
ATOM 787 C CA . LEU A 1 97 ? 5.740 -6.945 -21.249 1.00 71.06 97 LEU A CA 1
ATOM 788 C C . LEU A 1 97 ? 5.976 -6.842 -19.741 1.00 71.06 97 LEU A C 1
ATOM 790 O O . LEU A 1 97 ? 6.788 -6.016 -19.315 1.00 71.06 97 LEU A O 1
ATOM 794 N N . GLY A 1 98 ? 5.304 -7.662 -18.933 1.00 79.12 98 GLY A N 1
ATOM 795 C CA . GLY A 1 98 ? 5.414 -7.602 -17.483 1.00 79.12 98 GLY A CA 1
ATOM 796 C C . GLY A 1 98 ? 4.738 -8.762 -16.764 1.00 79.12 98 GLY A C 1
ATOM 797 O O . GLY A 1 98 ? 4.010 -9.553 -17.355 1.00 79.12 98 GLY A O 1
ATOM 798 N N . SER A 1 99 ? 4.986 -8.850 -15.463 1.00 85.25 99 SER A N 1
ATOM 799 C CA . SER A 1 99 ? 4.321 -9.795 -14.564 1.00 85.25 99 SER A CA 1
ATOM 800 C C . SER A 1 99 ? 3.235 -9.079 -13.773 1.00 85.25 99 SER A C 1
ATOM 802 O O . SER A 1 99 ? 3.425 -7.944 -13.341 1.00 85.25 99 SER A O 1
ATOM 804 N N . ALA A 1 100 ? 2.099 -9.739 -13.566 1.00 89.19 100 ALA A N 1
ATOM 805 C CA . ALA A 1 100 ? 1.077 -9.241 -12.658 1.00 89.19 100 ALA A CA 1
ATOM 806 C C . ALA A 1 100 ? 1.594 -9.354 -11.214 1.00 89.19 100 ALA A C 1
ATOM 808 O O . ALA A 1 100 ? 1.768 -10.459 -10.699 1.00 89.19 100 ALA A O 1
ATOM 809 N N . LEU A 1 101 ? 1.868 -8.214 -10.583 1.00 92.00 101 LEU A N 1
ATOM 810 C CA . LEU A 1 101 ? 2.342 -8.127 -9.206 1.00 92.00 101 LEU A CA 1
ATOM 811 C C . LEU A 1 101 ? 1.253 -7.531 -8.320 1.00 92.00 101 LEU A C 1
ATOM 813 O O . LEU A 1 101 ? 0.540 -6.612 -8.728 1.00 92.00 101 LEU A O 1
ATOM 817 N N . ASP A 1 102 ? 1.142 -8.038 -7.098 1.00 94.44 102 ASP A N 1
ATOM 818 C CA . ASP A 1 102 ? 0.346 -7.385 -6.066 1.00 94.44 102 ASP A CA 1
ATOM 819 C C . ASP A 1 102 ? 1.066 -6.138 -5.528 1.00 94.44 102 ASP A C 1
ATOM 821 O O . ASP A 1 102 ? 2.208 -5.842 -5.895 1.00 94.44 102 ASP A O 1
ATOM 825 N N . LEU A 1 103 ? 0.399 -5.389 -4.646 1.00 94.81 103 LEU A N 1
ATOM 826 C CA . LEU A 1 103 ? 0.948 -4.155 -4.072 1.00 94.81 103 LEU A CA 1
ATOM 827 C C . LEU A 1 103 ? 2.322 -4.372 -3.417 1.00 94.81 103 LEU A C 1
ATOM 829 O O . LEU A 1 103 ? 3.210 -3.527 -3.495 1.00 94.81 103 LEU A O 1
ATOM 833 N N . PHE A 1 104 ? 2.508 -5.529 -2.791 1.00 95.88 104 PHE A N 1
ATOM 834 C CA . PHE A 1 104 ? 3.755 -5.903 -2.141 1.00 95.88 104 PHE A CA 1
ATOM 835 C C . PHE A 1 104 ? 4.850 -6.247 -3.147 1.00 95.88 104 PHE A C 1
ATOM 837 O O . PHE A 1 104 ? 5.976 -5.784 -2.986 1.00 95.88 104 PHE A O 1
ATOM 844 N N . GLY A 1 105 ? 4.533 -6.970 -4.219 1.00 94.19 105 GLY A N 1
ATOM 845 C CA . GLY A 1 105 ? 5.446 -7.164 -5.341 1.00 94.19 105 GLY A CA 1
ATOM 846 C C . GLY A 1 105 ? 5.930 -5.827 -5.899 1.00 94.19 105 GLY A C 1
ATOM 847 O O . GLY A 1 105 ? 7.135 -5.627 -6.025 1.00 94.19 105 GLY A O 1
ATOM 848 N N . TRP A 1 106 ? 5.016 -4.878 -6.112 1.00 93.31 106 TRP A N 1
ATOM 849 C CA . TRP A 1 106 ? 5.355 -3.512 -6.521 1.00 93.31 106 TRP A CA 1
ATOM 850 C C . TRP A 1 106 ? 6.320 -2.824 -5.550 1.00 93.31 106 TRP A C 1
ATOM 852 O O . TRP A 1 106 ? 7.394 -2.397 -5.965 1.00 93.31 106 TRP A O 1
ATOM 862 N N . PHE A 1 107 ? 6.026 -2.812 -4.246 1.00 94.56 107 PHE A N 1
ATOM 863 C CA . PHE A 1 107 ? 6.955 -2.271 -3.243 1.00 94.56 107 PHE A CA 1
ATOM 864 C C . PHE A 1 107 ? 8.316 -2.970 -3.235 1.00 94.56 107 PHE A C 1
ATOM 866 O O . PHE A 1 107 ? 9.328 -2.342 -2.923 1.00 94.56 107 PHE A O 1
ATOM 873 N N . SER A 1 108 ? 8.371 -4.262 -3.567 1.00 93.25 108 SER A N 1
ATOM 874 C CA . SER A 1 108 ? 9.634 -4.993 -3.630 1.00 93.25 108 SER A CA 1
ATOM 875 C C . SER A 1 108 ? 10.548 -4.490 -4.749 1.00 93.25 108 SER A C 1
ATOM 877 O O . SER A 1 108 ? 11.770 -4.506 -4.583 1.00 93.25 108 SER A O 1
ATOM 879 N N . HIS A 1 109 ? 9.977 -4.023 -5.856 1.00 90.94 109 HIS A N 1
ATOM 880 C CA . HIS A 1 109 ? 10.741 -3.487 -6.978 1.00 90.94 109 HIS A CA 1
ATOM 881 C C . HIS A 1 109 ? 11.025 -1.989 -6.855 1.00 90.94 109 HIS A C 1
ATOM 883 O O . HIS A 1 109 ? 12.100 -1.547 -7.246 1.00 90.94 109 HIS A O 1
ATOM 889 N N . GLU A 1 110 ? 10.087 -1.236 -6.285 1.00 91.38 110 GLU A N 1
ATOM 890 C CA . GLU A 1 110 ? 10.077 0.227 -6.356 1.00 91.38 110 GLU A CA 1
ATOM 891 C C . GLU A 1 110 ? 10.706 0.928 -5.152 1.00 91.38 110 GLU A C 1
ATOM 893 O O . GLU A 1 110 ? 11.198 2.045 -5.276 1.00 91.38 110 GLU A O 1
ATOM 898 N N . LEU A 1 111 ? 10.706 0.291 -3.978 1.00 92.50 111 LEU A N 1
ATOM 899 C CA . LEU A 1 111 ? 11.226 0.904 -2.757 1.00 92.50 111 LEU A CA 1
ATOM 900 C C . LEU A 1 111 ? 12.660 0.464 -2.466 1.00 92.50 111 LEU A C 1
ATOM 902 O O . LEU A 1 111 ? 13.022 -0.707 -2.613 1.00 92.50 111 LEU A O 1
ATOM 906 N N . GLU A 1 112 ? 13.470 1.373 -1.931 1.00 91.38 112 GLU A N 1
ATOM 907 C CA . GLU A 1 112 ? 14.770 1.010 -1.379 1.00 91.38 112 GLU A CA 1
ATOM 908 C C . GLU A 1 112 ? 14.643 0.377 0.017 1.00 91.38 112 GLU A C 1
ATOM 910 O O . GLU A 1 112 ? 13.579 0.312 0.638 1.00 91.38 112 GLU A O 1
ATOM 915 N N . ARG A 1 113 ? 15.763 -0.139 0.543 1.00 91.25 113 ARG A N 1
ATOM 916 C CA . ARG A 1 113 ? 15.791 -0.882 1.815 1.00 91.25 113 ARG A CA 1
ATOM 917 C C . ARG A 1 113 ? 15.180 -0.089 2.977 1.00 91.25 113 ARG A C 1
ATOM 919 O O . ARG A 1 113 ? 14.529 -0.687 3.835 1.00 91.25 113 ARG A O 1
ATOM 926 N N . LYS A 1 114 ? 15.424 1.220 3.037 1.00 93.94 114 LYS A N 1
ATOM 927 C CA . LYS A 1 114 ? 14.952 2.072 4.132 1.00 93.94 114 LYS A CA 1
ATOM 928 C C . LYS A 1 114 ? 13.432 2.239 4.069 1.00 93.94 114 LYS A C 1
ATOM 930 O O . LYS A 1 114 ? 12.752 2.013 5.069 1.00 93.94 114 LYS A O 1
ATOM 935 N N . GLU A 1 115 ? 12.899 2.534 2.896 1.00 93.62 115 GLU A N 1
ATOM 936 C CA . GLU A 1 115 ? 11.481 2.792 2.667 1.00 93.62 115 GLU A CA 1
ATOM 937 C C . GLU A 1 115 ? 10.675 1.494 2.763 1.00 93.62 115 GLU A C 1
ATOM 939 O O . GLU A 1 115 ? 9.599 1.490 3.358 1.00 93.62 115 GLU A O 1
ATOM 944 N N . LYS A 1 116 ? 11.240 0.354 2.342 1.00 94.38 116 LYS A N 1
ATOM 945 C CA . LYS A 1 116 ? 10.673 -0.975 2.631 1.00 94.38 116 LYS A CA 1
ATOM 946 C C . LYS A 1 116 ? 10.506 -1.229 4.125 1.00 94.38 116 LYS A C 1
ATOM 948 O O . LYS A 1 116 ? 9.499 -1.812 4.522 1.00 94.38 116 LYS A O 1
ATOM 953 N N . SER A 1 117 ? 11.460 -0.806 4.958 1.00 95.25 117 SER A N 1
ATOM 954 C CA . SER A 1 117 ? 11.344 -0.944 6.416 1.00 95.25 117 SER A CA 1
ATOM 955 C C . SER A 1 117 ? 10.184 -0.112 6.961 1.00 95.25 117 SER A C 1
ATOM 957 O O . SER A 1 117 ? 9.368 -0.625 7.719 1.00 95.25 117 SER A O 1
ATOM 959 N N . GLN A 1 118 ? 10.065 1.146 6.530 1.00 95.12 118 GLN A N 1
ATOM 960 C CA . GLN A 1 118 ? 8.973 2.028 6.956 1.00 95.12 118 GLN A CA 1
ATOM 961 C C . GLN A 1 118 ? 7.611 1.510 6.477 1.00 95.12 118 GLN A C 1
ATOM 963 O O . GLN A 1 118 ? 6.641 1.487 7.234 1.00 95.12 118 GLN A O 1
ATOM 968 N N . MET A 1 119 ? 7.551 1.033 5.234 1.00 95.12 119 MET A N 1
ATOM 969 C CA . MET A 1 119 ? 6.354 0.434 4.662 1.00 95.12 119 MET A CA 1
ATOM 970 C C . MET A 1 119 ? 5.965 -0.830 5.437 1.00 95.12 119 MET A C 1
ATOM 972 O O . MET A 1 119 ? 4.806 -1.006 5.804 1.00 95.12 119 MET A O 1
ATOM 976 N N . ARG A 1 120 ? 6.933 -1.681 5.789 1.00 94.94 120 ARG A N 1
ATOM 977 C CA . ARG A 1 120 ? 6.700 -2.859 6.632 1.00 94.94 120 ARG A CA 1
ATOM 978 C C . ARG A 1 120 ? 6.078 -2.483 7.978 1.00 94.94 120 ARG A C 1
ATOM 980 O O . ARG A 1 120 ? 5.097 -3.115 8.360 1.00 94.94 120 ARG A O 1
ATOM 987 N N . ASP A 1 121 ? 6.570 -1.447 8.652 1.00 95.19 121 ASP A N 1
ATOM 988 C CA . ASP A 1 121 ? 6.022 -1.003 9.943 1.00 95.19 121 ASP A CA 1
ATOM 989 C C . ASP A 1 121 ? 4.557 -0.549 9.842 1.00 95.19 121 ASP A C 1
ATOM 991 O O . ASP A 1 121 ? 3.738 -0.865 10.711 1.00 95.19 121 ASP A O 1
ATOM 995 N N . ILE A 1 122 ? 4.193 0.136 8.754 1.00 95.81 122 ILE A N 1
ATOM 996 C CA . ILE A 1 122 ? 2.801 0.515 8.471 1.00 95.81 122 ILE A CA 1
ATOM 997 C C . ILE A 1 122 ? 1.950 -0.741 8.247 1.00 95.81 122 ILE A C 1
ATOM 999 O O . ILE A 1 122 ? 0.914 -0.929 8.894 1.00 95.81 122 ILE A O 1
ATOM 1003 N N . TRP A 1 123 ? 2.403 -1.629 7.362 1.00 96.62 123 TRP A N 1
ATOM 1004 C CA . TRP A 1 123 ? 1.625 -2.779 6.910 1.00 96.62 123 TRP A CA 1
ATOM 1005 C C . TRP A 1 123 ? 1.550 -3.924 7.920 1.00 96.62 123 TRP A C 1
ATOM 1007 O O . TRP A 1 123 ? 0.613 -4.719 7.845 1.00 96.62 123 TRP A O 1
ATOM 1017 N N . LEU A 1 124 ? 2.431 -3.988 8.922 1.00 96.25 124 LEU A N 1
ATOM 1018 C CA . LEU A 1 124 ? 2.316 -4.954 10.024 1.00 96.25 124 LEU A CA 1
ATOM 1019 C C . LEU A 1 124 ? 0.967 -4.847 10.754 1.00 96.25 124 LEU A C 1
ATOM 1021 O O . LEU A 1 124 ? 0.411 -5.865 11.170 1.00 96.25 124 LEU A O 1
ATOM 1025 N N . LYS A 1 125 ? 0.385 -3.642 10.834 1.00 93.69 125 LYS A N 1
ATOM 1026 C CA . LYS A 1 125 ? -0.942 -3.404 11.432 1.00 93.69 125 LYS A CA 1
ATOM 1027 C C . LYS A 1 125 ? -2.063 -4.156 10.704 1.00 93.69 125 LYS A C 1
ATOM 1029 O O . LYS A 1 125 ? -3.063 -4.513 11.326 1.00 93.69 125 LYS A O 1
ATOM 1034 N N . SER A 1 126 ? -1.904 -4.399 9.398 1.00 93.94 126 SER A N 1
ATOM 1035 C CA . SER A 1 126 ? -2.903 -5.085 8.566 1.00 93.94 126 SER A CA 1
ATOM 1036 C C . SER A 1 126 ? -3.062 -6.565 8.941 1.00 93.94 126 SER A C 1
ATOM 1038 O O . SER A 1 126 ? -4.155 -7.120 8.842 1.00 93.94 126 SER A O 1
ATOM 1040 N N . GLY A 1 127 ? -1.990 -7.211 9.417 1.00 94.19 127 GLY A N 1
ATOM 1041 C CA . GLY A 1 127 ? -1.934 -8.662 9.617 1.00 94.19 127 GLY A CA 1
ATOM 1042 C C . GLY A 1 127 ? -1.812 -9.481 8.323 1.00 94.19 127 GLY A C 1
ATOM 1043 O O . GLY A 1 127 ? -1.892 -10.707 8.387 1.00 94.19 127 GLY A O 1
ATOM 1044 N N . LEU A 1 128 ? -1.622 -8.838 7.164 1.00 93.12 128 LEU A N 1
ATOM 1045 C CA . LEU A 1 128 ? -1.339 -9.517 5.897 1.00 93.12 128 LEU A CA 1
ATOM 1046 C C . LEU A 1 128 ? 0.069 -10.129 5.903 1.00 93.12 128 LEU A C 1
ATOM 1048 O O . LEU A 1 128 ? 0.987 -9.641 6.567 1.00 93.12 128 LEU A O 1
ATOM 1052 N N . LYS A 1 129 ? 0.263 -11.196 5.122 1.00 94.50 129 LYS A N 1
ATOM 1053 C CA . LYS A 1 129 ? 1.588 -11.786 4.909 1.00 94.50 129 LYS A CA 1
ATOM 1054 C C . LYS A 1 129 ? 2.396 -10.891 3.966 1.00 94.50 129 LYS A C 1
ATOM 1056 O O . LYS A 1 129 ? 2.155 -10.886 2.766 1.00 94.50 129 LYS A O 1
ATOM 1061 N N . LEU A 1 130 ? 3.368 -10.167 4.513 1.00 92.56 130 LEU A N 1
ATOM 1062 C CA . LEU A 1 130 ? 4.228 -9.257 3.750 1.00 92.56 130 LEU A CA 1
ATOM 1063 C C . LEU A 1 130 ? 5.304 -10.037 2.978 1.00 92.56 130 LEU A C 1
ATOM 1065 O O . LEU A 1 130 ? 6.008 -10.859 3.570 1.00 92.56 130 LEU A O 1
ATOM 1069 N N . THR A 1 131 ? 5.453 -9.765 1.682 1.00 88.62 131 THR A N 1
ATOM 1070 C CA . THR A 1 131 ? 6.308 -10.533 0.750 1.00 88.62 131 THR A CA 1
ATOM 1071 C C . THR A 1 131 ? 7.470 -9.736 0.139 1.00 88.62 131 THR A C 1
ATOM 1073 O O . THR A 1 131 ? 8.141 -10.260 -0.746 1.00 88.62 131 THR A O 1
ATOM 1076 N N . PHE A 1 132 ? 7.741 -8.514 0.619 1.00 83.25 132 PHE A N 1
ATOM 1077 C CA . PHE A 1 132 ? 8.695 -7.568 0.016 1.00 83.25 132 PHE A CA 1
ATOM 1078 C C . PHE A 1 132 ? 9.900 -7.178 0.876 1.00 83.25 132 PHE A C 1
ATOM 1080 O O . PHE A 1 132 ? 9.807 -7.245 2.127 1.00 83.25 132 PHE A O 1
#

Sequence (132 aa):
MGTIVKLLKKWWWVLLLPFVLLLKPWDWLSSRVNRSFYEKVANACYEAMTIYGTKEDVLLNQLSELSKSELIGVYDAFGARYYSNHLGIGVPNTDLLGSALDLFGWFSHELERKEKSQMRDIWLKSGLKLTF